Protein AF-A0AA35X0U9-F1 (afdb_monomer)

Radius of gyration: 17.87 Å; Cα contacts (8 Å, |Δi|>4): 73; chains: 1; bounding box: 46×19×48 Å

Sequence (58 aa):
MTGNQISKSRRHTKRRWFPNLQRVRVQTAEGTRRIRICTKCLRSGKVAKVISRMPALV

Foldseek 3Di:
DWAFDQDPVRDTDIDDDDAPWDFFWFQDPVGIDTDTDHVVCVVVVVTHGDPPDPDPDD

InterPro domains:
  IPR001383 Large ribosomal subunit protein bL28, bacteria [TIGR00009] (1-44)
  IPR026569 Large ribosomal subunit protein bL28 [PF00830] (1-46)
  IPR034704 Large ribosomal subunit protein bL28/bL31-like superfamily [SSF143800] (1-51)
  IPR037147 Large ribosomal subunit protein bL28 superfamily [G3DSA:2.30.170.40] (7-54)
  IPR050096 Bacterial ribosomal protein bL28 [PTHR39080] (1-50)

pLDDT: mean 85.36, std 9.31, r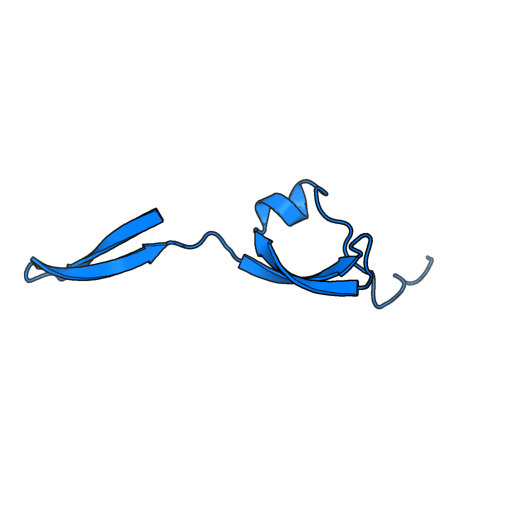ange [58.69, 96.5]

Structure (mmCIF, N/CA/C/O backbone):
data_AF-A0AA35X0U9-F1
#
_entry.id   AF-A0AA35X0U9-F1
#
lo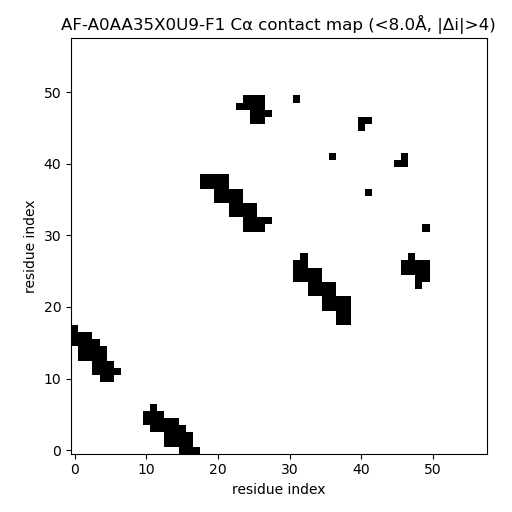op_
_atom_site.group_PDB
_atom_site.id
_atom_site.type_symbol
_atom_site.label_atom_id
_atom_site.label_alt_id
_atom_site.label_comp_id
_atom_site.label_asym_id
_atom_site.label_entity_id
_atom_site.label_seq_id
_atom_site.pdbx_PDB_ins_code
_atom_site.Cartn_x
_atom_site.Cartn_y
_atom_site.Cartn_z
_atom_site.occupancy
_atom_site.B_iso_or_equiv
_atom_site.auth_seq_id
_atom_site.auth_comp_id
_atom_site.auth_asym_id
_atom_site.auth_atom_id
_atom_site.pdbx_PDB_model_num
ATOM 1 N N . MET A 1 1 ? 6.713 -8.418 -3.989 1.00 79.88 1 MET A N 1
ATOM 2 C CA . MET A 1 1 ? 7.446 -9.260 -4.964 1.00 79.88 1 MET A CA 1
ATOM 3 C C . MET A 1 1 ? 8.450 -8.387 -5.706 1.00 79.88 1 MET A C 1
ATOM 5 O O . MET A 1 1 ? 8.147 -7.224 -5.967 1.00 79.88 1 MET A O 1
ATOM 9 N N . THR A 1 2 ? 9.647 -8.898 -5.980 1.00 86.88 2 THR A N 1
ATOM 10 C CA . THR A 1 2 ? 10.724 -8.192 -6.699 1.00 86.88 2 THR A CA 1
ATOM 11 C C . THR A 1 2 ? 10.835 -8.718 -8.121 1.00 86.88 2 THR A C 1
ATOM 13 O O . THR A 1 2 ? 10.661 -9.910 -8.344 1.00 86.88 2 THR A O 1
ATOM 16 N N . GLY A 1 3 ? 11.161 -7.851 -9.071 1.00 92.44 3 GLY A N 1
ATOM 17 C CA . GLY A 1 3 ? 11.519 -8.258 -10.426 1.00 92.44 3 GLY A CA 1
ATOM 18 C C . GLY A 1 3 ? 11.990 -7.066 -11.236 1.00 92.44 3 GLY A C 1
ATOM 19 O O . GLY A 1 3 ? 12.368 -6.043 -10.664 1.00 92.44 3 GLY A O 1
ATOM 20 N N . ASN A 1 4 ? 11.972 -7.195 -12.559 1.00 95.56 4 ASN A N 1
ATOM 21 C CA . ASN A 1 4 ? 12.483 -6.164 -13.451 1.00 95.56 4 ASN A CA 1
ATOM 22 C C . ASN A 1 4 ? 11.359 -5.603 -14.322 1.00 95.56 4 ASN A C 1
ATOM 24 O O . ASN A 1 4 ? 10.525 -6.348 -14.831 1.00 95.56 4 ASN A O 1
ATOM 28 N N . GLN A 1 5 ? 11.357 -4.289 -14.518 1.00 94.19 5 GLN A N 1
ATOM 29 C CA . GLN A 1 5 ? 10.625 -3.656 -15.603 1.00 94.19 5 GLN A CA 1
ATOM 30 C C . GLN A 1 5 ? 11.498 -3.745 -16.861 1.00 94.19 5 GLN A C 1
ATOM 32 O O . GLN A 1 5 ? 12.672 -3.377 -16.831 1.00 94.19 5 GLN A O 1
ATOM 37 N N . ILE A 1 6 ? 10.941 -4.295 -17.939 1.00 94.19 6 ILE A N 1
ATOM 38 C CA . ILE A 1 6 ? 11.654 -4.567 -19.191 1.00 94.19 6 ILE A CA 1
ATOM 39 C C . ILE A 1 6 ? 11.181 -3.551 -20.230 1.00 94.19 6 ILE A C 1
ATOM 41 O O . ILE A 1 6 ? 9.983 -3.448 -20.489 1.00 94.19 6 ILE A O 1
ATOM 45 N N . SER A 1 7 ? 12.103 -2.773 -20.800 1.00 95.25 7 SER A N 1
ATOM 46 C CA . SER A 1 7 ? 11.785 -1.861 -21.906 1.00 95.25 7 SER A CA 1
ATOM 47 C C . SER A 1 7 ? 11.647 -2.611 -23.238 1.00 95.25 7 SER A C 1
ATOM 49 O O . SER A 1 7 ? 12.109 -3.743 -23.383 1.00 95.25 7 SER A O 1
ATOM 51 N N . LYS A 1 8 ? 11.096 -1.945 -24.262 1.00 95.75 8 LYS A N 1
ATOM 52 C CA . LYS A 1 8 ? 11.040 -2.467 -25.643 1.00 95.75 8 LYS A CA 1
ATOM 53 C C . LYS A 1 8 ? 12.430 -2.831 -26.202 1.00 95.75 8 LYS A C 1
ATOM 55 O O . LYS A 1 8 ? 12.547 -3.759 -26.988 1.00 95.75 8 LYS A O 1
ATOM 60 N N . SER A 1 9 ? 13.479 -2.146 -25.739 1.00 96.50 9 SER A N 1
ATOM 61 C CA . SER A 1 9 ? 14.894 -2.417 -26.043 1.00 96.50 9 SER A CA 1
ATOM 62 C C . SER A 1 9 ? 15.571 -3.408 -25.080 1.00 96.50 9 SER A C 1
ATOM 64 O O . SER A 1 9 ? 16.795 -3.473 -25.036 1.00 96.50 9 SER A O 1
ATOM 66 N N . ARG A 1 10 ? 14.798 -4.158 -24.277 1.00 93.38 10 ARG A N 1
ATOM 67 C CA . ARG A 1 10 ? 15.280 -5.114 -23.259 1.00 93.38 10 ARG A CA 1
ATOM 68 C C . ARG A 1 10 ? 16.212 -4.519 -22.196 1.00 93.38 10 ARG A C 1
ATOM 70 O O . ARG A 1 10 ? 17.025 -5.223 -21.603 1.00 93.38 10 ARG A O 1
ATOM 77 N N . ARG A 1 11 ? 16.069 -3.232 -21.868 1.00 95.44 11 ARG A N 1
ATOM 78 C CA . ARG A 1 11 ? 16.712 -2.685 -20.665 1.00 95.44 11 ARG A CA 1
ATOM 79 C C . ARG A 1 11 ? 15.943 -3.144 -19.436 1.00 95.44 11 ARG A C 1
ATOM 81 O O . ARG A 1 11 ? 14.732 -2.944 -19.350 1.00 95.44 11 ARG A O 1
ATOM 88 N N . HIS A 1 12 ? 16.662 -3.740 -18.492 1.00 95.44 12 HIS A N 1
ATOM 89 C CA . HIS A 1 12 ? 16.112 -4.238 -17.240 1.00 95.44 12 HIS A CA 1
ATOM 90 C C . HIS A 1 12 ? 16.342 -3.221 -16.119 1.00 95.44 12 HIS A C 1
ATOM 92 O O . HIS A 1 12 ? 17.483 -2.949 -15.752 1.00 95.44 12 HIS A O 1
ATOM 98 N N . THR A 1 13 ? 15.268 -2.692 -15.535 1.00 95.56 13 THR A N 1
ATOM 99 C CA . THR A 1 13 ? 15.335 -1.859 -14.324 1.00 95.56 13 THR A CA 1
ATOM 100 C C . THR A 1 13 ? 14.677 -2.582 -13.158 1.00 95.56 13 THR A C 1
ATOM 102 O O . THR A 1 13 ? 13.608 -3.172 -13.311 1.00 95.56 13 THR A O 1
ATOM 105 N N . LYS A 1 14 ? 15.302 -2.579 -11.974 1.00 94.81 14 LYS A N 1
ATOM 106 C CA . LYS A 1 14 ? 14.719 -3.246 -10.800 1.00 94.81 14 LYS A CA 1
ATOM 107 C C . LYS A 1 14 ? 13.433 -2.535 -10.379 1.00 94.81 14 LYS A C 1
ATOM 109 O O . LYS A 1 14 ? 13.414 -1.321 -10.194 1.00 94.81 14 LYS A O 1
ATOM 114 N N . ARG A 1 15 ? 12.367 -3.303 -10.165 1.00 93.50 15 ARG A N 1
ATOM 115 C CA . ARG A 1 15 ? 11.069 -2.839 -9.673 1.00 93.50 15 ARG A CA 1
ATOM 116 C C . ARG A 1 15 ? 10.579 -3.730 -8.537 1.00 93.50 15 ARG A C 1
ATOM 118 O O . ARG A 1 15 ? 10.878 -4.921 -8.445 1.00 93.50 15 ARG A O 1
ATOM 125 N N . ARG A 1 16 ? 9.788 -3.136 -7.648 1.00 92.38 16 ARG A N 1
ATOM 126 C CA . ARG A 1 16 ? 9.030 -3.855 -6.624 1.00 92.38 16 ARG A CA 1
ATOM 127 C C . ARG A 1 16 ? 7.542 -3.699 -6.909 1.00 92.38 16 ARG A C 1
ATOM 129 O O . ARG A 1 16 ? 7.073 -2.587 -7.137 1.00 92.38 16 ARG A O 1
ATOM 136 N N . TRP A 1 17 ? 6.806 -4.805 -6.870 1.00 88.94 17 TRP A N 1
ATOM 137 C CA . TRP A 1 17 ? 5.347 -4.784 -6.813 1.00 88.94 17 TRP A CA 1
ATOM 138 C C . TRP A 1 17 ? 4.925 -4.899 -5.360 1.00 88.94 17 TRP A C 1
ATOM 140 O O . TRP A 1 17 ? 5.116 -5.939 -4.712 1.00 88.94 17 TRP A O 1
ATOM 150 N N . PHE A 1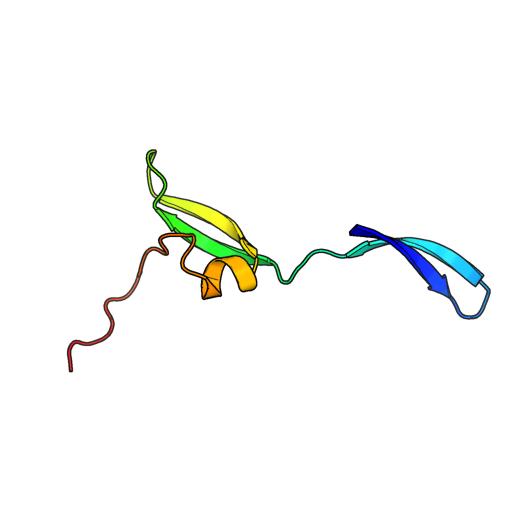 18 ? 4.384 -3.797 -4.859 1.00 88.88 18 PHE A N 1
ATOM 151 C CA . PHE A 1 18 ? 3.677 -3.770 -3.596 1.00 88.88 18 PHE A CA 1
ATOM 152 C C . PHE A 1 18 ? 2.199 -4.082 -3.851 1.00 88.88 18 PHE A C 1
ATOM 154 O O . PHE A 1 18 ? 1.665 -3.668 -4.883 1.00 88.88 18 PHE A O 1
ATOM 161 N N . PRO A 1 19 ? 1.525 -4.794 -2.931 1.00 87.56 19 PRO A N 1
ATOM 162 C CA . PRO A 1 19 ? 0.069 -4.845 -2.948 1.00 87.56 19 PRO A CA 1
ATOM 163 C C . PRO A 1 19 ? -0.499 -3.425 -2.800 1.00 87.56 19 PRO A C 1
ATOM 165 O O . PRO A 1 19 ? 0.225 -2.499 -2.432 1.00 87.56 19 PRO A O 1
ATOM 168 N N . ASN A 1 20 ? -1.794 -3.241 -3.059 1.00 89.50 20 ASN A N 1
ATOM 169 C CA . ASN A 1 20 ? -2.452 -1.950 -2.855 1.00 89.50 20 ASN A CA 1
ATOM 170 C C . ASN A 1 20 ? -2.409 -1.589 -1.354 1.00 89.50 20 ASN A C 1
ATOM 172 O O . ASN A 1 20 ? -3.202 -2.091 -0.557 1.00 89.50 20 ASN A O 1
ATOM 176 N N . LEU A 1 21 ? -1.396 -0.809 -0.964 1.00 90.94 21 LEU A N 1
ATOM 177 C CA . LEU A 1 21 ? -1.108 -0.402 0.406 1.00 90.94 21 LEU A CA 1
ATOM 178 C C . LEU A 1 21 ? -1.759 0.954 0.664 1.00 90.94 21 LEU A C 1
ATOM 180 O O . LEU A 1 21 ? -1.412 1.949 0.034 1.00 90.94 21 LEU A O 1
ATOM 184 N N . GLN A 1 22 ? -2.656 0.995 1.638 1.00 89.69 22 GLN A N 1
ATOM 185 C CA . GLN A 1 22 ? -3.381 2.190 2.043 1.00 89.69 22 GLN A CA 1
ATOM 186 C C . GLN A 1 22 ? -2.889 2.674 3.404 1.00 89.69 22 GLN A C 1
ATOM 188 O O . GLN A 1 22 ? -2.598 1.877 4.299 1.00 89.69 22 GLN A O 1
ATOM 193 N N . ARG A 1 23 ? -2.777 3.996 3.563 1.00 90.56 23 ARG A N 1
ATOM 194 C CA . ARG A 1 23 ? -2.411 4.624 4.841 1.00 90.56 23 ARG A CA 1
ATOM 195 C C . ARG A 1 23 ? -3.669 4.769 5.688 1.00 90.56 23 ARG A C 1
ATOM 197 O O . ARG A 1 23 ? -4.550 5.550 5.348 1.00 90.56 23 ARG A O 1
ATOM 204 N N . VAL A 1 24 ? -3.740 4.049 6.802 1.00 88.06 24 VAL A N 1
ATOM 205 C CA . VAL A 1 24 ? -4.905 4.059 7.699 1.00 88.06 24 VAL A CA 1
ATOM 206 C C . VAL A 1 24 ? -4.486 4.236 9.155 1.00 88.06 24 VAL A C 1
ATOM 208 O O . VAL A 1 24 ? -3.369 3.893 9.545 1.00 88.06 24 VAL A O 1
ATOM 211 N N . ARG A 1 25 ? -5.394 4.802 9.958 1.00 88.44 25 ARG A N 1
ATOM 212 C CA . ARG A 1 25 ? -5.282 4.844 11.420 1.00 88.44 25 ARG A CA 1
ATOM 213 C C . ARG A 1 25 ? -5.839 3.550 12.001 1.00 88.44 25 ARG A C 1
ATOM 215 O O . ARG A 1 25 ? -6.975 3.183 11.706 1.00 88.44 25 ARG A O 1
ATOM 222 N N . VAL A 1 26 ? -5.028 2.885 12.807 1.00 87.56 26 VAL A N 1
ATOM 223 C CA . VAL A 1 26 ? -5.308 1.567 13.375 1.00 87.56 26 VAL A CA 1
ATOM 224 C C . VAL A 1 26 ? -5.127 1.621 14.873 1.00 87.56 26 VAL A C 1
ATOM 226 O O . VAL A 1 26 ? -4.210 2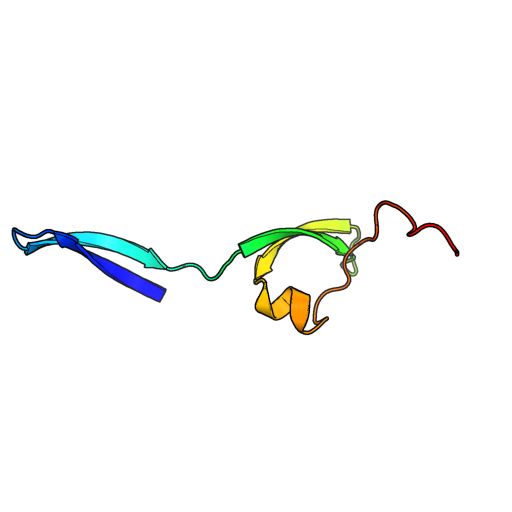.287 15.354 1.00 87.56 26 VAL A O 1
ATOM 229 N N . GLN A 1 27 ? -5.990 0.910 15.586 1.00 85.00 27 GLN A N 1
ATOM 230 C CA . GLN A 1 27 ? -5.842 0.682 17.012 1.00 85.00 27 GLN A CA 1
ATOM 231 C C . GLN A 1 27 ? -4.961 -0.553 17.225 1.00 85.00 27 GLN A C 1
ATOM 233 O O . GLN A 1 27 ? -5.296 -1.651 16.785 1.00 85.00 27 GLN A O 1
ATOM 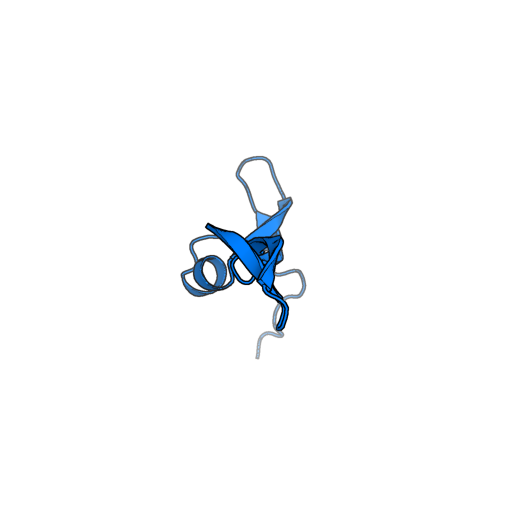238 N N . THR A 1 28 ? -3.800 -0.359 17.840 1.00 81.75 28 THR A N 1
ATOM 239 C CA . THR A 1 28 ? -2.901 -1.427 18.297 1.00 81.75 28 THR A CA 1
ATOM 240 C C . THR A 1 28 ? -2.949 -1.473 19.830 1.00 81.75 28 THR A C 1
ATOM 242 O O . THR A 1 28 ? -3.413 -0.518 20.449 1.00 81.75 28 THR A O 1
ATOM 245 N N . ALA A 1 29 ? -2.477 -2.557 20.454 1.00 78.56 29 ALA A N 1
ATOM 246 C CA . ALA A 1 29 ? -2.444 -2.699 21.917 1.00 78.56 29 ALA A CA 1
ATOM 247 C C . ALA A 1 29 ? -1.732 -1.528 22.630 1.00 78.56 29 ALA A C 1
ATOM 249 O O . ALA A 1 29 ? -2.142 -1.112 23.703 1.00 78.56 29 ALA A O 1
ATOM 250 N N . GLU A 1 30 ? -0.716 -0.945 21.990 1.00 79.00 30 GLU A N 1
ATOM 251 C CA . GLU A 1 30 ? 0.060 0.197 22.500 1.00 79.00 30 GLU A CA 1
ATOM 252 C C . GLU A 1 30 ? -0.553 1.572 22.156 1.00 79.00 30 GLU A C 1
ATOM 254 O O . GLU A 1 30 ? 0.051 2.608 22.427 1.00 79.00 30 GLU A O 1
ATOM 259 N N . GLY A 1 31 ? -1.719 1.610 21.499 1.00 82.50 31 GLY A N 1
ATOM 260 C CA . GLY A 1 31 ? -2.408 2.839 21.098 1.00 82.50 31 GLY A CA 1
ATOM 261 C C . GLY A 1 31 ? -2.625 2.985 19.588 1.00 82.50 31 GLY A C 1
ATOM 262 O O . GLY A 1 31 ? -2.411 2.066 18.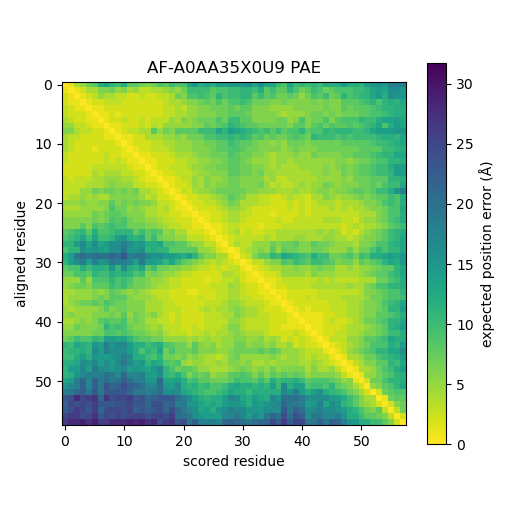791 1.00 82.50 31 GLY A O 1
ATOM 263 N N . THR A 1 32 ? -3.101 4.160 19.164 1.00 86.38 32 THR A N 1
ATOM 264 C CA . THR A 1 32 ? -3.458 4.407 17.759 1.00 86.38 32 THR A CA 1
ATOM 265 C C . THR A 1 32 ? -2.249 4.810 16.920 1.00 86.38 32 THR A C 1
ATOM 267 O O . THR A 1 32 ? -1.627 5.841 17.180 1.00 86.38 32 THR A O 1
ATOM 270 N N . ARG A 1 33 ? -1.949 4.059 15.856 1.00 87.88 33 ARG A N 1
ATOM 271 C CA . ARG A 1 33 ? -0.832 4.342 14.936 1.00 87.88 33 ARG A CA 1
ATOM 272 C C . ARG A 1 33 ? -1.305 4.458 13.490 1.00 87.88 33 ARG A C 1
ATOM 274 O O . ARG A 1 33 ? -2.331 3.908 13.089 1.00 87.88 33 ARG A O 1
ATOM 281 N N . ARG A 1 34 ? -0.552 5.209 12.680 1.00 88.88 34 ARG A N 1
ATOM 282 C CA . ARG A 1 34 ? -0.749 5.283 11.224 1.00 88.88 34 ARG A CA 1
ATOM 283 C C . ARG A 1 34 ? 0.166 4.272 10.551 1.00 88.88 34 ARG A C 1
ATOM 285 O O . ARG A 1 34 ? 1.375 4.478 10.519 1.00 88.88 34 ARG A O 1
ATOM 292 N N . ILE A 1 35 ? -0.412 3.222 9.980 1.00 89.19 35 ILE A N 1
ATOM 293 C CA . ILE A 1 35 ? 0.341 2.153 9.315 1.00 89.19 35 ILE A CA 1
ATOM 294 C C . ILE A 1 35 ? -0.148 1.934 7.880 1.00 89.19 35 ILE A C 1
ATOM 296 O O . ILE A 1 35 ? -1.256 2.330 7.506 1.00 89.19 35 ILE A O 1
ATOM 300 N N . ARG A 1 36 ? 0.723 1.354 7.046 1.00 91.00 36 ARG A N 1
ATOM 301 C CA . ARG A 1 36 ? 0.400 0.968 5.666 1.00 91.00 36 ARG A CA 1
ATOM 302 C C . ARG A 1 36 ? -0.150 -0.448 5.673 1.00 91.00 36 ARG A C 1
ATOM 304 O O . ARG A 1 36 ? 0.560 -1.371 6.055 1.00 91.00 36 ARG A O 1
ATOM 311 N N . ILE A 1 37 ? -1.391 -0.616 5.234 1.00 89.69 37 ILE A N 1
ATOM 312 C CA . ILE A 1 37 ? -2.073 -1.912 5.234 1.00 89.69 37 ILE A CA 1
ATOM 313 C C . ILE A 1 37 ? -2.559 -2.250 3.839 1.00 89.69 37 ILE A C 1
ATOM 315 O O . ILE A 1 37 ? -2.995 -1.385 3.085 1.00 89.69 37 ILE A O 1
ATOM 319 N N . CYS A 1 38 ? -2.497 -3.534 3.507 1.0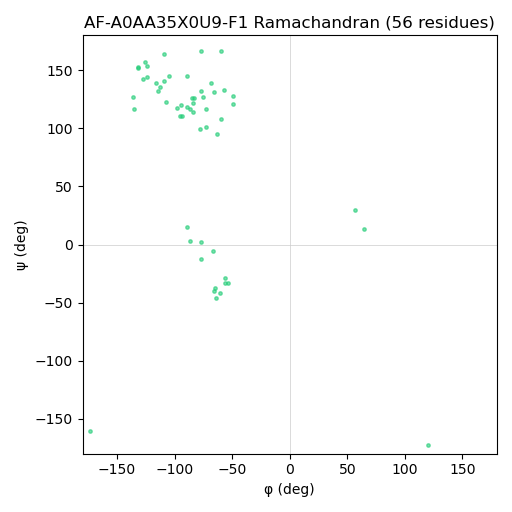0 91.56 38 CYS A N 1
ATOM 320 C CA . CYS A 1 38 ? -2.996 -4.042 2.245 1.00 91.56 38 CYS A CA 1
ATOM 321 C C . CYS A 1 38 ? -4.533 -3.957 2.175 1.00 91.56 38 CYS A C 1
ATOM 323 O O . CYS A 1 38 ? -5.219 -4.294 3.138 1.00 91.56 38 CYS A O 1
ATOM 325 N N . THR A 1 39 ? -5.112 -3.568 1.039 1.00 88.69 39 THR A N 1
ATOM 326 C CA . THR A 1 39 ? -6.583 -3.501 0.886 1.00 88.69 39 THR A CA 1
AT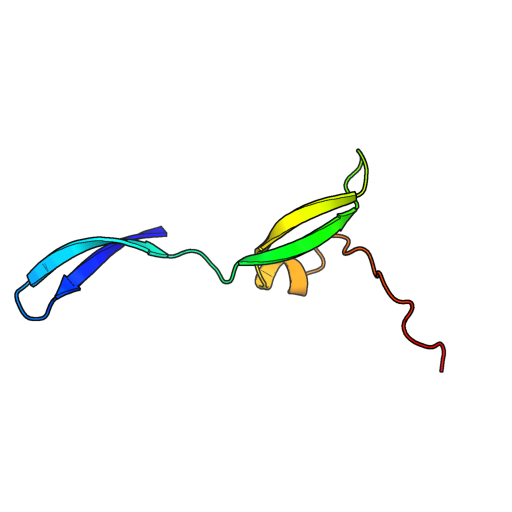OM 327 C C . THR A 1 39 ? -7.279 -4.831 1.179 1.00 88.69 39 THR A C 1
ATOM 329 O O . THR A 1 39 ? -8.361 -4.840 1.758 1.00 88.69 39 THR A O 1
ATOM 332 N N . LYS A 1 40 ? -6.640 -5.967 0.869 1.00 89.12 40 LYS A N 1
ATOM 333 C CA . LYS A 1 40 ? -7.138 -7.306 1.231 1.00 89.12 40 LYS A CA 1
ATOM 334 C C . LYS A 1 40 ? -7.258 -7.480 2.750 1.00 89.12 40 LYS A C 1
ATOM 336 O O . LYS A 1 40 ? -8.253 -7.996 3.233 1.00 89.12 40 LYS A O 1
ATOM 341 N N . CYS A 1 41 ? -6.269 -6.999 3.495 1.00 87.38 41 CYS A N 1
ATOM 342 C CA . CYS A 1 41 ? -6.211 -7.049 4.950 1.00 87.38 41 CYS A CA 1
ATOM 343 C C . CYS A 1 41 ? -7.316 -6.177 5.572 1.00 87.38 41 CYS A C 1
ATOM 345 O O . CYS A 1 41 ? -7.950 -6.596 6.536 1.00 87.38 41 CYS A O 1
ATOM 347 N N . LEU A 1 42 ? -7.566 -4.998 4.981 1.00 86.38 42 LEU A N 1
ATOM 348 C CA . LEU A 1 42 ? -8.673 -4.114 5.363 1.00 86.38 42 LEU A CA 1
ATOM 349 C C . LEU A 1 42 ? -10.031 -4.769 5.107 1.00 86.38 42 LEU A C 1
ATOM 351 O O . LEU A 1 42 ? -10.886 -4.753 5.983 1.00 86.38 42 LEU A O 1
ATOM 355 N N . ARG A 1 43 ? -10.216 -5.383 3.932 1.00 87.00 43 ARG A N 1
ATOM 356 C CA . ARG A 1 43 ? -11.464 -6.069 3.574 1.00 87.00 43 ARG A CA 1
ATOM 357 C C . ARG A 1 43 ? -11.741 -7.281 4.463 1.00 87.00 43 ARG A C 1
ATOM 359 O O . ARG A 1 43 ? -12.888 -7.527 4.801 1.00 87.00 43 ARG A O 1
ATOM 366 N N . SER A 1 44 ? -10.708 -8.030 4.845 1.00 88.44 44 SER A N 1
ATOM 367 C CA . SER A 1 44 ? -10.841 -9.196 5.727 1.00 88.44 44 SER A CA 1
ATOM 368 C C . SER A 1 44 ? -11.033 -8.842 7.207 1.00 88.44 44 SER A C 1
ATOM 370 O O . SER A 1 44 ? -11.041 -9.754 8.023 1.00 88.44 44 SER A O 1
ATOM 372 N N . GLY A 1 45 ? -11.105 -7.559 7.583 1.00 82.25 45 GLY A N 1
ATOM 373 C CA . GLY A 1 45 ? -11.311 -7.159 8.979 1.00 82.25 45 GLY A CA 1
ATOM 374 C C . GLY A 1 45 ? -10.176 -7.554 9.931 1.00 82.25 45 GLY A C 1
ATOM 375 O O . GLY A 1 45 ? -10.329 -7.450 11.140 1.00 82.25 45 GLY A O 1
ATOM 376 N N . LYS A 1 46 ? -9.007 -7.958 9.411 1.00 81.62 46 LYS A N 1
ATOM 377 C CA . LYS A 1 46 ? -7.846 -8.381 10.223 1.00 81.62 46 LYS A CA 1
ATOM 378 C C . LYS A 1 46 ? -7.234 -7.242 11.042 1.00 81.62 46 LYS A C 1
ATOM 380 O O . LYS A 1 46 ? -6.275 -7.454 11.775 1.00 81.62 46 LYS A O 1
ATOM 385 N N . VAL A 1 47 ? -7.726 -6.022 10.844 1.00 82.75 47 VAL A N 1
ATOM 386 C CA . VAL A 1 47 ? -7.216 -4.814 11.469 1.00 82.75 47 VAL A CA 1
ATOM 387 C C . VAL A 1 47 ? -8.379 -3.960 11.962 1.00 82.75 47 VAL A C 1
ATOM 389 O O . VAL A 1 47 ? -9.245 -3.580 11.173 1.00 82.75 47 VAL A O 1
ATOM 392 N N . ALA A 1 48 ? -8.336 -3.581 13.241 1.00 81.31 48 ALA A N 1
ATOM 393 C CA . ALA A 1 48 ? -9.256 -2.621 13.838 1.00 81.31 48 ALA A CA 1
ATOM 394 C C . ALA A 1 48 ? -8.934 -1.196 13.356 1.00 81.31 48 ALA A C 1
ATOM 396 O O . ALA A 1 48 ? -7.977 -0.550 13.799 1.00 81.31 48 ALA A O 1
ATOM 397 N N . LYS A 1 49 ? -9.723 -0.702 12.399 1.00 80.38 49 LYS A N 1
ATOM 398 C CA . LYS A 1 49 ? -9.624 0.679 11.920 1.00 80.38 49 LYS A CA 1
ATOM 399 C C . LYS A 1 49 ? -10.275 1.612 12.937 1.00 80.38 49 LYS A C 1
ATOM 401 O O . LYS A 1 49 ? -11.411 1.392 13.339 1.00 80.38 49 LYS A O 1
ATOM 406 N N . VAL A 1 50 ? -9.586 2.697 13.285 1.00 77.88 50 VAL A N 1
ATOM 407 C CA . VAL A 1 50 ? -10.186 3.753 14.109 1.00 77.88 50 VAL A CA 1
ATOM 408 C C . VAL A 1 50 ? -11.184 4.522 13.245 1.00 77.88 50 VAL A C 1
ATOM 410 O O . VAL A 1 50 ? -10.803 5.137 12.243 1.00 77.88 50 VAL A O 1
ATOM 413 N N . ILE A 1 51 ? -12.460 4.480 13.616 1.00 72.19 51 ILE A N 1
ATOM 414 C CA . ILE A 1 51 ? -13.521 5.252 12.968 1.00 72.19 51 ILE A CA 1
ATOM 415 C C . ILE A 1 51 ? -13.418 6.688 13.496 1.00 72.19 51 ILE A C 1
ATOM 417 O O . ILE A 1 51 ? -13.830 6.987 14.607 1.00 72.19 51 ILE A O 1
ATOM 421 N N . SER A 1 52 ? -12.793 7.583 12.724 1.00 64.00 52 SER A N 1
ATOM 422 C CA . SER A 1 52 ? -12.538 8.972 13.152 1.00 64.00 52 SER A CA 1
ATOM 423 C C . SER A 1 52 ? -13.758 9.890 13.075 1.00 64.00 52 SER A C 1
ATOM 425 O O . SER A 1 52 ? -13.699 11.022 13.540 1.00 64.00 52 SER A O 1
ATOM 427 N N . ARG A 1 53 ? -14.827 9.448 12.417 1.00 66.75 53 ARG A N 1
ATOM 428 C CA . ARG A 1 53 ? -16.112 10.140 12.352 1.00 66.75 53 ARG A CA 1
ATOM 429 C C . ARG A 1 53 ? -17.153 9.071 12.590 1.00 66.75 53 ARG A C 1
ATOM 431 O O . ARG A 1 53 ? -17.197 8.130 11.798 1.00 66.75 53 ARG A O 1
ATOM 438 N N . MET A 1 54 ? -17.909 9.177 13.682 1.00 58.69 54 MET A N 1
ATOM 439 C CA . MET A 1 54 ? -19.080 8.325 13.863 1.00 58.69 54 MET A CA 1
ATOM 440 C C . MET A 1 54 ? -19.90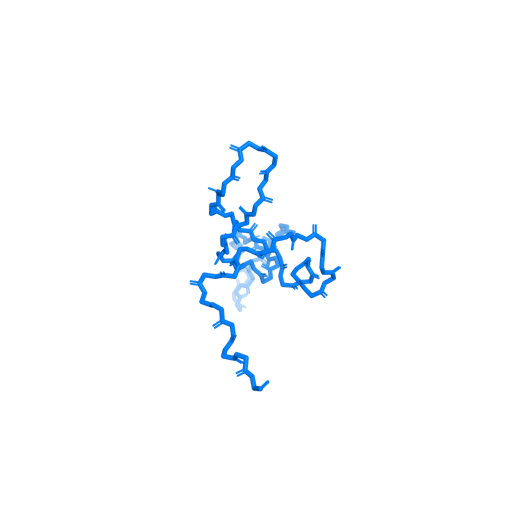3 8.392 12.570 1.00 58.69 54 MET A C 1
ATOM 442 O O . MET A 1 54 ? -20.140 9.503 12.081 1.00 58.69 54 MET A O 1
ATOM 446 N N . PRO A 1 55 ? -20.274 7.251 11.963 1.00 66.31 55 PRO A N 1
ATOM 447 C CA . PRO A 1 55 ? -21.337 7.289 10.977 1.00 66.31 55 PRO A CA 1
ATOM 448 C C . PRO A 1 55 ? -22.553 7.874 11.694 1.00 66.31 55 PRO A C 1
ATOM 450 O O . PRO A 1 55 ? -22.811 7.510 12.843 1.00 66.31 55 PRO A O 1
ATOM 453 N N . ALA A 1 56 ? -23.225 8.835 11.060 1.00 68.44 56 ALA A N 1
ATOM 454 C CA . ALA A 1 56 ? -24.477 9.353 11.585 1.00 68.44 56 ALA A CA 1
ATOM 455 C C . ALA A 1 56 ? -25.366 8.147 11.917 1.00 68.44 56 ALA A C 1
ATOM 457 O O . ALA A 1 56 ? -25.577 7.290 11.056 1.00 68.44 56 ALA A O 1
ATOM 458 N N . LEU A 1 57 ? -25.768 8.039 13.185 1.00 65.81 57 LEU A N 1
ATOM 459 C CA . LEU A 1 57 ? -26.825 7.126 13.593 1.00 65.81 57 LEU A CA 1
ATOM 460 C C . LEU A 1 57 ? -28.051 7.562 12.794 1.00 65.81 57 LEU A C 1
ATOM 462 O O . LEU A 1 57 ? -28.544 8.671 12.996 1.00 65.81 57 LEU A O 1
ATOM 466 N N . VAL A 1 58 ? -28.424 6.747 11.809 1.00 62.66 58 VAL A N 1
ATOM 467 C CA . VAL A 1 58 ? -29.764 6.799 11.222 1.00 62.66 58 VAL A CA 1
ATOM 468 C C . VAL A 1 58 ? -30.736 6.324 12.287 1.00 62.66 58 VAL A C 1
ATOM 470 O O . VAL A 1 58 ? -30.397 5.316 12.951 1.00 62.66 58 VAL A O 1
#

Nearest PDB structures (foldseek):
  8cvm-assembly1_w  TM=7.229E-01  e=4.584E-03  Cutibacterium acnes
  7nhk-assembly1_Z  TM=6.927E-01  e=9.689E-03  Enterococcus faecalis
  6hma-assembly1_V  TM=6.487E-01  e=9.103E-03  Staphylococcus aureus
  7asp-assembly1_V  TM=6.735E-01  e=1.699E-02  Staphylococcus aureus
  7nhm-assembly1_1  TM=6.355E-01  e=1.924E-02  Staphylococcus aureus subsp. aureus NCTC 8325

Solvent-accessible surface area (backbone atoms only — not comparable to full-atom values): 3810 Å² total; per-residue (Å²): 94,78,50,65,48,69,46,100,85,68,50,73,41,85,40,72,56,74,70,67,63,42,84,42,53,31,60,48,99,95,44,78,45,80,48,78,41,43,54,68,46,58,73,67,59,78,54,57,64,60,74,90,62,78,74,79,84,125

Secondary structure (DSSP, 8-state):
-EEEEE-TT--EEEEE----EEEEEEEETTEEEEEEEEHHHHHTT-S-B--SSPPP--

Organism: Geodia barretti (NCBI:txid519541)

Mean predicted aligned error: 7.51 Å